Protein AF-A0A2H0XJD3-F1 (afdb_monomer)

Structure (mmCIF, N/CA/C/O backbone):
data_AF-A0A2H0XJD3-F1
#
_entry.id   AF-A0A2H0XJD3-F1
#
loop_
_atom_site.group_PDB
_atom_site.id
_atom_site.type_symbol
_atom_site.label_atom_id
_atom_site.label_alt_id
_atom_site.label_comp_id
_atom_site.label_asym_id
_atom_site.label_entity_id
_atom_site.label_seq_id
_atom_site.pdbx_PDB_ins_code
_atom_site.Cartn_x
_atom_site.Cartn_y
_atom_site.Cartn_z
_atom_site.occupancy
_atom_site.B_iso_or_equiv
_atom_site.auth_seq_id
_atom_site.auth_comp_id
_atom_site.auth_asym_id
_atom_site.auth_atom_id
_atom_site.pdbx_PDB_model_num
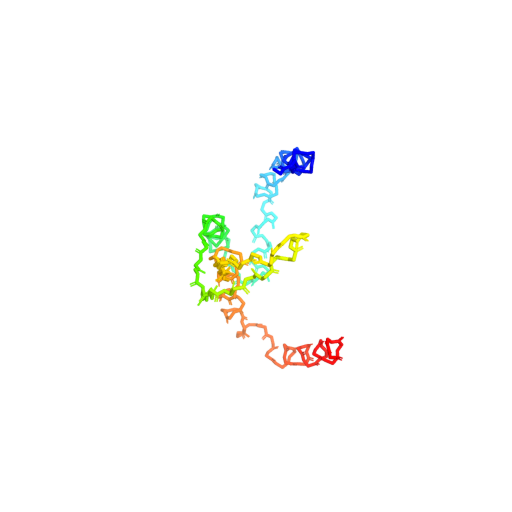ATOM 1 N N . MET A 1 1 ? -2.298 -6.281 -27.444 1.00 48.88 1 MET A N 1
ATOM 2 C CA . MET A 1 1 ? -2.489 -7.393 -26.485 1.00 48.88 1 MET A CA 1
ATOM 3 C C . MET A 1 1 ? -3.972 -7.468 -26.152 1.00 48.88 1 MET A C 1
ATOM 5 O O . MET A 1 1 ? -4.517 -6.493 -25.652 1.00 48.88 1 MET A O 1
ATOM 9 N N . PHE A 1 2 ? -4.646 -8.563 -26.505 1.00 52.31 2 PHE A N 1
ATOM 10 C CA . PHE A 1 2 ? -6.080 -8.765 -26.260 1.00 52.31 2 PHE A CA 1
ATOM 11 C C . PHE A 1 2 ? -6.304 -9.166 -24.784 1.00 52.31 2 PHE A C 1
ATOM 13 O O . PHE A 1 2 ? -6.521 -10.325 -24.464 1.00 52.31 2 PHE A O 1
ATOM 20 N N . PHE A 1 3 ? -6.202 -8.198 -23.866 1.00 58.09 3 PHE A N 1
ATOM 21 C CA . PHE A 1 3 ? -6.555 -8.345 -22.436 1.00 58.09 3 PHE A CA 1
ATOM 22 C C . PHE A 1 3 ? -8.061 -8.123 -22.163 1.00 58.09 3 PHE A C 1
ATOM 24 O O . PHE A 1 3 ? -8.524 -8.210 -21.029 1.00 58.09 3 PHE A O 1
ATOM 31 N N . PHE A 1 4 ? -8.833 -7.831 -23.214 1.00 64.50 4 PHE A N 1
ATOM 32 C CA . PHE A 1 4 ? -10.209 -7.336 -23.148 1.00 64.50 4 PHE A CA 1
ATOM 33 C C . PHE A 1 4 ? -11.205 -8.174 -22.319 1.00 64.50 4 PHE A C 1
ATOM 35 O O . PHE A 1 4 ? -11.923 -7.569 -21.523 1.00 64.50 4 PHE A O 1
ATOM 42 N N . PRO A 1 5 ? -11.287 -9.516 -22.436 1.00 76.75 5 PRO A N 1
ATOM 43 C CA . PRO A 1 5 ? -12.370 -10.252 -21.780 1.00 76.75 5 PRO A CA 1
ATOM 44 C C . PRO A 1 5 ? -12.235 -10.283 -20.250 1.00 76.75 5 PRO A C 1
ATOM 46 O O . PRO A 1 5 ? -13.225 -10.111 -19.543 1.00 76.75 5 PRO A O 1
ATOM 49 N N . ILE A 1 6 ? -11.013 -10.435 -19.728 1.00 86.50 6 ILE A N 1
ATOM 50 C CA . ILE A 1 6 ? -10.772 -10.497 -18.278 1.00 86.50 6 ILE A CA 1
ATOM 51 C C . ILE A 1 6 ? -10.924 -9.108 -17.653 1.00 86.50 6 ILE A C 1
ATOM 53 O O . ILE A 1 6 ? -11.565 -8.976 -16.614 1.00 86.50 6 ILE A O 1
ATOM 57 N N . SER A 1 7 ? -10.403 -8.061 -18.297 1.00 86.12 7 SER A N 1
ATOM 58 C CA . SER A 1 7 ? -10.523 -6.695 -17.779 1.00 86.12 7 SER A CA 1
ATOM 59 C C . SER A 1 7 ? -11.977 -6.220 -17.720 1.00 86.12 7 SER A C 1
ATOM 61 O O . SER A 1 7 ? -12.362 -5.587 -16.741 1.00 86.12 7 SER A O 1
ATOM 63 N N . ILE A 1 8 ? -12.802 -6.561 -18.721 1.00 89.12 8 ILE A N 1
ATOM 64 C CA . ILE A 1 8 ? -14.242 -6.259 -18.701 1.00 89.12 8 ILE A CA 1
ATOM 65 C C . ILE A 1 8 ? -14.932 -7.018 -17.568 1.00 89.12 8 ILE A C 1
ATOM 67 O O . ILE A 1 8 ? -15.703 -6.418 -16.824 1.00 89.12 8 ILE A O 1
ATOM 71 N N . LEU A 1 9 ? -14.644 -8.312 -17.405 1.00 90.31 9 LEU A N 1
ATOM 72 C CA . LEU A 1 9 ? -15.221 -9.111 -16.325 1.00 90.31 9 LEU A CA 1
ATOM 73 C C . LEU A 1 9 ? -14.878 -8.523 -14.949 1.00 90.31 9 LEU A C 1
ATOM 75 O O . LEU A 1 9 ? -15.771 -8.326 -14.128 1.00 90.31 9 LEU A O 1
ATOM 79 N N . ILE A 1 10 ? -13.605 -8.189 -14.716 1.00 90.12 10 ILE A N 1
ATOM 80 C CA . ILE A 1 10 ? -13.151 -7.559 -13.469 1.00 90.12 10 ILE A CA 1
ATOM 81 C C . ILE A 1 10 ? -13.834 -6.204 -13.270 1.00 90.12 10 ILE A C 1
ATOM 83 O O . ILE A 1 10 ? -14.278 -5.911 -12.164 1.00 90.12 10 ILE A O 1
ATOM 87 N N . PHE A 1 11 ? -13.966 -5.394 -14.323 1.00 90.19 11 PHE A N 1
ATOM 88 C CA . PHE A 1 11 ? -14.651 -4.106 -14.247 1.00 90.19 11 PHE A CA 1
ATOM 89 C C . PHE A 1 11 ? -16.130 -4.258 -13.870 1.00 90.19 11 PHE A C 1
ATOM 91 O O . PHE A 1 11 ? -16.607 -3.544 -12.992 1.00 90.19 11 PHE A O 1
ATOM 98 N N . VAL A 1 12 ? -16.845 -5.214 -14.471 1.00 93.81 12 VAL A N 1
ATOM 99 C CA . VAL A 1 12 ? -18.247 -5.512 -14.134 1.00 93.81 12 VAL A CA 1
ATOM 100 C C . VAL A 1 12 ? -18.370 -5.997 -12.690 1.00 93.81 12 VAL A C 1
ATOM 102 O O . VAL A 1 12 ? -19.235 -5.516 -11.962 1.00 93.81 12 VAL A O 1
ATOM 105 N N . ILE A 1 13 ? -17.487 -6.897 -12.246 1.00 94.25 13 ILE A N 1
ATOM 106 C CA . ILE A 1 13 ? -17.446 -7.359 -10.851 1.00 94.25 13 ILE A CA 1
ATOM 107 C C . ILE A 1 13 ? -17.222 -6.174 -9.906 1.00 94.25 13 ILE A C 1
ATOM 109 O O . ILE A 1 13 ? -17.971 -6.005 -8.949 1.00 94.25 13 ILE A O 1
ATOM 113 N N . LEU A 1 14 ? -16.237 -5.319 -10.191 1.00 90.25 14 LEU A N 1
ATOM 114 C CA . LEU A 1 14 ? -15.941 -4.140 -9.380 1.00 90.25 14 LEU A CA 1
ATOM 115 C C . LEU A 1 14 ? -17.138 -3.181 -9.326 1.00 90.25 14 LEU A C 1
ATOM 117 O O . LEU A 1 14 ? -17.480 -2.680 -8.258 1.00 90.25 14 LEU A O 1
ATOM 121 N N . PHE A 1 15 ? -17.801 -2.962 -10.463 1.00 93.69 15 PHE A N 1
ATOM 122 C CA . PHE A 1 15 ? -18.989 -2.120 -10.559 1.00 93.69 15 PHE A CA 1
ATOM 123 C C . PHE A 1 15 ? -20.151 -2.668 -9.719 1.00 93.69 15 PHE A C 1
ATOM 125 O O . PHE A 1 15 ? -20.814 -1.900 -9.029 1.00 93.69 15 PHE A O 1
ATOM 132 N N . LEU A 1 16 ? -20.362 -3.988 -9.709 1.00 95.00 16 LEU A N 1
ATOM 133 C CA . LEU A 1 16 ? -21.370 -4.641 -8.865 1.00 95.00 16 LEU A CA 1
ATOM 134 C C . LEU A 1 16 ? -21.000 -4.627 -7.373 1.00 95.00 16 LEU A C 1
ATOM 136 O O . LEU A 1 16 ? -21.889 -4.547 -6.526 1.00 95.00 16 LEU A O 1
ATOM 140 N N . LEU A 1 17 ? -19.706 -4.677 -7.036 1.00 93.38 17 LEU A N 1
ATOM 141 C CA . LEU A 1 17 ? -19.237 -4.559 -5.652 1.00 93.38 17 LEU A CA 1
ATOM 142 C C . LEU A 1 17 ? -19.259 -3.121 -5.126 1.00 93.38 17 LEU A C 1
ATOM 144 O O . LEU A 1 17 ? -19.360 -2.933 -3.915 1.00 93.38 17 LEU A O 1
ATOM 148 N N . ALA A 1 18 ? -19.165 -2.104 -5.984 1.00 90.00 18 ALA A N 1
ATOM 149 C CA . ALA A 1 18 ? -19.082 -0.715 -5.541 1.00 90.00 18 ALA A CA 1
ATOM 150 C C . ALA A 1 18 ? -20.271 -0.287 -4.646 1.00 90.00 18 ALA A C 1
ATOM 152 O O . ALA A 1 18 ? -20.012 0.246 -3.566 1.00 90.00 18 ALA A O 1
ATOM 153 N N . PRO A 1 19 ? -21.549 -0.571 -4.977 1.00 92.94 19 PRO A N 1
ATOM 154 C CA . PRO A 1 19 ? -22.678 -0.293 -4.084 1.00 92.94 19 PRO A CA 1
ATOM 155 C C . PRO A 1 19 ? -22.550 -0.976 -2.720 1.00 92.94 19 PRO A C 1
ATOM 157 O O . PRO A 1 19 ? -22.854 -0.370 -1.694 1.00 92.94 19 PRO A O 1
ATOM 160 N N . ILE A 1 20 ? -22.056 -2.218 -2.700 1.00 92.94 20 ILE A N 1
ATOM 161 C CA . ILE A 1 20 ? -21.819 -2.969 -1.463 1.00 92.94 20 ILE A CA 1
ATOM 162 C C . ILE A 1 20 ? -20.754 -2.252 -0.632 1.00 92.94 20 ILE A C 1
ATOM 164 O O . ILE A 1 20 ? -20.954 -2.039 0.558 1.00 92.94 20 ILE A O 1
ATOM 168 N N . LEU A 1 21 ? -19.658 -1.808 -1.250 1.00 86.00 21 LEU A N 1
ATOM 169 C CA . LEU A 1 21 ? -18.608 -1.054 -0.567 1.00 86.00 21 LEU A CA 1
ATOM 170 C C . LEU A 1 21 ? -19.149 0.237 0.071 1.00 86.00 21 LEU A C 1
ATOM 172 O O . LEU A 1 21 ? -18.859 0.506 1.237 1.00 86.00 21 LEU A O 1
ATOM 176 N N . PHE A 1 22 ? -19.967 1.007 -0.653 1.00 87.19 22 PHE A N 1
ATOM 177 C CA . PHE A 1 22 ? -20.594 2.218 -0.111 1.00 87.19 22 PHE A CA 1
ATOM 178 C C . PHE A 1 22 ? -21.563 1.913 1.036 1.00 87.19 22 PHE A C 1
ATOM 180 O O . PHE A 1 22 ? -21.557 2.620 2.044 1.00 87.19 22 PHE A O 1
ATOM 187 N N . PHE A 1 23 ? -22.331 0.826 0.937 1.00 93.06 23 PHE A N 1
ATOM 188 C CA . PHE A 1 23 ? -23.176 0.365 2.035 1.00 93.06 23 PHE A CA 1
ATOM 189 C 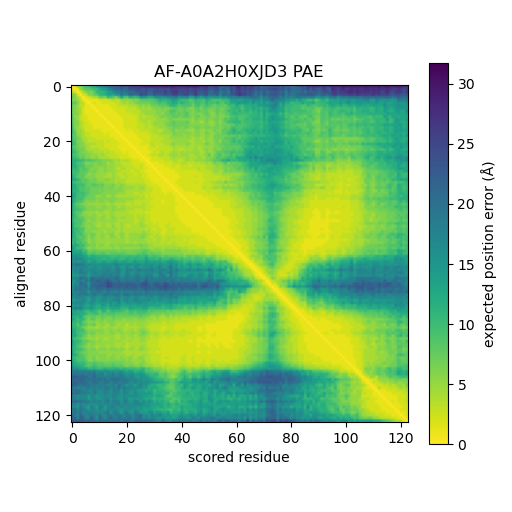C . PHE A 1 23 ? -22.351 -0.015 3.274 1.00 93.06 23 PHE A C 1
ATOM 191 O O . PHE A 1 23 ? -22.676 0.416 4.376 1.00 93.06 23 PHE A O 1
ATOM 198 N N . LEU A 1 24 ? -21.251 -0.760 3.113 1.00 88.56 24 LEU A N 1
ATOM 199 C CA . LEU A 1 24 ? -20.366 -1.151 4.220 1.00 88.56 24 LEU A CA 1
ATOM 200 C C . LEU A 1 24 ? -19.705 0.058 4.899 1.00 88.56 24 LEU A C 1
ATOM 202 O O . LEU A 1 24 ? -19.502 0.046 6.117 1.00 88.56 24 LEU A O 1
ATOM 206 N N . LEU A 1 25 ? -19.375 1.095 4.123 1.00 84.12 25 LEU A N 1
ATOM 207 C CA . LEU A 1 25 ? -18.885 2.370 4.645 1.00 84.12 25 LEU A CA 1
ATOM 208 C C . LEU A 1 25 ? -19.954 3.052 5.510 1.00 84.12 25 LEU A C 1
ATOM 210 O O . LEU A 1 25 ? -19.670 3.410 6.651 1.00 84.12 25 LEU A O 1
ATOM 214 N N . GLN A 1 26 ? -21.186 3.180 5.008 1.00 85.44 26 GLN A N 1
ATOM 215 C CA . GLN A 1 26 ? -22.277 3.850 5.724 1.00 85.44 26 GLN A CA 1
ATOM 216 C C . GLN A 1 26 ? -22.779 3.054 6.939 1.00 85.44 26 GLN A C 1
ATOM 218 O O . GLN A 1 26 ? -23.134 3.641 7.957 1.00 85.44 26 GLN A O 1
ATOM 223 N N . ALA A 1 27 ? -22.743 1.722 6.868 1.00 90.56 27 ALA A N 1
ATOM 224 C CA . ALA A 1 27 ? -23.044 0.828 7.983 1.00 90.56 27 ALA A CA 1
ATOM 225 C C . ALA A 1 27 ? -21.961 0.842 9.085 1.00 90.56 27 ALA A C 1
ATOM 227 O O . ALA A 1 27 ? -22.102 0.151 10.091 1.00 90.56 27 ALA A O 1
ATOM 228 N N . GLY A 1 28 ? -20.858 1.583 8.902 1.00 88.56 28 GLY A N 1
ATOM 229 C CA . GLY A 1 28 ? -19.770 1.700 9.878 1.00 88.56 28 GLY A CA 1
ATOM 230 C C . GLY A 1 28 ? -18.879 0.459 9.987 1.00 88.56 28 GLY A C 1
ATOM 231 O O . GLY A 1 28 ? -17.963 0.431 10.809 1.00 88.56 28 GLY A O 1
ATOM 232 N N . ILE A 1 29 ? -19.089 -0.558 9.144 1.00 91.25 29 ILE A N 1
ATOM 233 C CA . ILE A 1 29 ? -18.326 -1.815 9.169 1.00 91.25 29 ILE A CA 1
ATOM 234 C C . ILE A 1 29 ? -16.846 -1.543 8.882 1.00 91.25 29 ILE A C 1
ATOM 236 O O . ILE A 1 29 ? -15.963 -2.068 9.561 1.00 91.25 29 ILE A O 1
ATOM 240 N N . VAL A 1 30 ? -16.570 -0.657 7.924 1.00 87.50 30 VAL A N 1
ATOM 241 C CA . VAL A 1 30 ? -15.204 -0.230 7.593 1.00 87.50 30 VAL A CA 1
ATOM 242 C C . VAL A 1 30 ? -14.551 0.514 8.767 1.00 87.50 30 VAL A C 1
ATOM 244 O O . VAL A 1 30 ? -13.386 0.277 9.081 1.00 87.50 30 VAL A O 1
ATOM 247 N N . SER A 1 31 ? -15.302 1.359 9.478 1.00 90.38 31 SER A N 1
ATOM 248 C CA . SER A 1 31 ? -14.810 2.066 10.669 1.00 90.38 31 SER A CA 1
ATOM 249 C C . SER A 1 31 ? -14.441 1.102 11.800 1.00 90.38 31 SER A C 1
ATOM 251 O O . SER A 1 31 ? -13.407 1.279 12.450 1.00 90.38 31 SER A O 1
ATOM 253 N N . VAL A 1 32 ? -15.247 0.053 12.003 1.00 92.94 32 VAL A N 1
ATOM 254 C CA . VAL A 1 32 ? -14.946 -1.029 12.954 1.00 92.94 32 VAL A CA 1
ATOM 255 C C . VAL A 1 32 ? -13.672 -1.768 12.550 1.00 92.94 32 VAL A C 1
ATOM 257 O O . VAL A 1 32 ? -12.829 -2.022 13.408 1.00 92.94 32 VAL A O 1
ATOM 260 N N . ALA A 1 33 ? -13.496 -2.081 11.263 1.00 91.06 33 ALA A N 1
ATOM 261 C CA . ALA A 1 33 ? -12.289 -2.742 10.770 1.00 91.06 33 ALA A CA 1
ATOM 262 C C . ALA A 1 33 ? -11.027 -1.903 11.028 1.00 91.06 33 ALA A C 1
ATOM 264 O O . ALA A 1 33 ? -10.052 -2.428 11.560 1.00 91.06 33 ALA A O 1
ATOM 265 N N . PHE A 1 34 ? -11.061 -0.596 10.745 1.00 91.81 34 PHE A N 1
ATOM 266 C CA . PHE A 1 34 ? -9.934 0.297 11.037 1.00 91.81 34 PHE A CA 1
ATOM 267 C C . PHE A 1 34 ? -9.632 0.391 12.530 1.00 91.81 34 PHE A C 1
ATOM 269 O O . PHE A 1 34 ? -8.471 0.300 12.918 1.00 91.81 34 PHE A O 1
ATOM 276 N N . THR A 1 35 ? -10.665 0.473 13.370 1.00 92.31 35 THR A N 1
ATOM 277 C CA . THR A 1 35 ? -10.482 0.532 14.827 1.00 92.31 35 THR A CA 1
ATOM 278 C C . THR A 1 35 ? -9.869 -0.761 15.362 1.00 92.31 35 THR A C 1
ATOM 280 O O . THR A 1 35 ? -8.958 -0.714 16.183 1.00 92.31 35 THR A O 1
ATOM 283 N N . LYS A 1 36 ? -10.290 -1.922 14.840 1.00 90.38 36 LYS A N 1
ATOM 284 C CA . LYS A 1 36 ? -9.668 -3.220 15.152 1.00 90.38 36 LYS A CA 1
ATOM 285 C C . LYS A 1 36 ? -8.229 -3.336 14.651 1.00 90.38 36 LYS A C 1
ATOM 287 O O . LYS A 1 36 ? -7.444 -4.046 15.265 1.00 90.38 36 LYS A O 1
ATOM 292 N N . LEU A 1 37 ? -7.884 -2.643 13.567 1.00 88.81 37 LEU A N 1
ATOM 293 C CA . LEU A 1 37 ? -6.513 -2.552 13.065 1.00 88.81 37 LEU A CA 1
ATOM 294 C C . LEU A 1 37 ? -5.629 -1.633 13.929 1.00 88.81 37 LEU A C 1
ATOM 296 O O . LEU A 1 37 ? -4.428 -1.578 13.709 1.00 88.81 37 LEU A O 1
ATOM 300 N N . GLY A 1 38 ? -6.195 -0.895 14.890 1.00 89.50 38 GLY A N 1
ATOM 301 C CA . GLY A 1 38 ? -5.473 0.099 15.689 1.00 89.50 38 GLY A CA 1
ATOM 302 C C . GLY A 1 38 ? -5.457 1.503 15.077 1.00 89.50 38 GLY A C 1
ATOM 303 O O . GLY A 1 38 ? -4.760 2.380 15.577 1.00 89.50 38 GLY A O 1
ATOM 304 N N . LEU A 1 39 ? -6.230 1.749 14.015 1.00 92.12 39 LEU A N 1
ATOM 305 C CA . LEU A 1 39 ? -6.387 3.062 13.388 1.00 92.12 39 LEU A CA 1
ATOM 306 C C . LEU A 1 39 ? -7.669 3.746 13.863 1.00 92.12 39 LEU A C 1
ATOM 308 O O . LEU A 1 39 ? -8.717 3.121 14.002 1.00 92.12 39 LEU A O 1
ATOM 312 N N . THR A 1 40 ? -7.638 5.070 14.011 1.00 93.75 40 THR A N 1
ATOM 313 C CA . THR A 1 40 ? -8.895 5.828 14.079 1.00 93.75 40 THR A CA 1
ATOM 314 C C . THR A 1 40 ? -9.635 5.709 12.736 1.00 93.75 40 THR A C 1
ATOM 316 O O . THR A 1 40 ? -8.985 5.594 11.692 1.00 93.75 40 THR A O 1
ATOM 319 N N . PRO A 1 41 ? -10.977 5.796 12.698 1.00 91.19 41 PRO A N 1
ATOM 320 C CA . PRO A 1 41 ? -11.711 5.782 11.432 1.00 91.19 41 PRO A CA 1
ATOM 321 C C . PRO A 1 41 ? -11.233 6.852 10.438 1.00 91.19 41 PRO A C 1
ATOM 323 O O . PRO A 1 41 ? -11.149 6.583 9.242 1.00 91.19 41 PRO A O 1
ATOM 326 N N . TYR A 1 42 ? -10.854 8.038 10.932 1.00 92.75 42 TYR A N 1
ATOM 327 C CA . TYR A 1 42 ? -10.338 9.132 10.107 1.00 92.75 42 TYR A CA 1
ATOM 328 C C . TYR A 1 42 ? -8.985 8.795 9.475 1.00 92.75 42 TYR A C 1
ATOM 330 O O . TYR A 1 42 ? -8.803 8.987 8.274 1.00 92.75 42 TYR A O 1
ATOM 338 N N . THR A 1 43 ? -8.044 8.255 10.257 1.00 93.62 43 THR A N 1
ATOM 339 C CA . THR A 1 43 ? -6.718 7.874 9.746 1.00 93.62 43 THR A CA 1
ATOM 340 C C . THR A 1 43 ? -6.793 6.664 8.819 1.00 93.62 43 THR A C 1
ATOM 342 O O . THR A 1 43 ? -6.089 6.636 7.815 1.00 93.62 43 THR A O 1
ATOM 345 N N . GLY A 1 44 ? -7.681 5.703 9.093 1.00 92.88 44 GLY A N 1
ATOM 346 C CA . GLY A 1 44 ? -7.949 4.578 8.195 1.00 92.88 44 GLY A CA 1
ATOM 347 C C . GLY A 1 44 ? -8.539 5.015 6.855 1.00 92.88 44 GLY A C 1
ATOM 348 O O . GLY A 1 44 ? -8.070 4.589 5.800 1.00 92.88 44 GLY A O 1
ATOM 349 N N . PHE A 1 45 ? -9.506 5.936 6.872 1.00 90.75 45 PHE A N 1
ATOM 350 C CA . PHE A 1 45 ? -10.069 6.486 5.640 1.00 90.75 45 PHE A CA 1
ATOM 351 C C . PHE A 1 45 ? -9.040 7.313 4.855 1.00 90.75 45 PHE A C 1
ATOM 353 O O . PHE A 1 45 ? -8.915 7.150 3.642 1.00 90.75 45 PHE A O 1
ATOM 360 N N . ALA A 1 46 ? -8.242 8.143 5.536 1.00 93.81 46 ALA A N 1
ATOM 361 C CA . ALA A 1 46 ? -7.142 8.871 4.906 1.00 93.81 46 ALA A CA 1
ATOM 362 C C . ALA A 1 46 ? -6.128 7.911 4.261 1.00 93.81 46 ALA A C 1
ATOM 364 O O . ALA A 1 46 ? -5.739 8.110 3.112 1.00 93.81 46 ALA A O 1
ATOM 365 N N . PHE A 1 47 ? -5.758 6.833 4.959 1.00 95.00 47 PHE A N 1
ATOM 366 C CA . PHE A 1 47 ? -4.874 5.798 4.429 1.00 95.00 47 PHE A CA 1
ATOM 367 C C . PHE A 1 47 ? -5.454 5.123 3.179 1.00 95.00 47 PHE A C 1
ATOM 369 O O . PHE A 1 47 ? -4.731 4.927 2.203 1.00 95.00 47 PHE A O 1
ATOM 376 N N . PHE A 1 48 ? -6.755 4.812 3.169 1.00 91.88 48 PHE A N 1
ATOM 377 C CA . PHE A 1 48 ? -7.439 4.253 2.000 1.00 91.88 48 PHE A CA 1
ATOM 378 C C . PHE A 1 48 ? -7.369 5.191 0.786 1.00 91.88 48 PHE A C 1
ATOM 380 O O . PHE A 1 48 ? -6.961 4.763 -0.293 1.00 91.88 48 PHE A O 1
ATOM 387 N N . ILE A 1 49 ? -7.694 6.476 0.961 1.00 94.31 49 ILE A N 1
ATOM 388 C CA . ILE A 1 49 ? -7.639 7.470 -0.123 1.00 94.31 49 ILE A CA 1
ATOM 389 C C . ILE A 1 49 ? -6.205 7.657 -0.633 1.00 94.31 49 ILE A C 1
ATOM 391 O O . ILE A 1 49 ? -5.975 7.657 -1.843 1.00 94.31 49 ILE A O 1
ATOM 395 N N . LEU A 1 50 ? -5.228 7.759 0.272 1.00 97.06 50 LEU A N 1
ATOM 396 C CA . LEU A 1 50 ? -3.813 7.871 -0.088 1.00 97.06 50 LEU A CA 1
ATOM 397 C C . LEU A 1 50 ? -3.307 6.625 -0.820 1.00 97.06 50 LEU A C 1
ATOM 399 O O . LEU A 1 50 ? -2.537 6.753 -1.768 1.00 97.06 50 LEU A O 1
ATOM 403 N N . SER A 1 51 ? -3.770 5.435 -0.435 1.00 96.56 51 SER A N 1
ATOM 404 C CA . SER A 1 51 ? -3.438 4.182 -1.121 1.00 96.56 51 SER A CA 1
ATOM 405 C C . SER A 1 51 ? -4.049 4.126 -2.519 1.00 96.56 51 SER A C 1
ATOM 407 O O . SER A 1 51 ? -3.371 3.721 -3.459 1.00 96.56 51 SER A O 1
ATOM 409 N N . LEU A 1 52 ? -5.291 4.592 -2.692 1.00 94.00 52 LEU A N 1
ATOM 410 C CA . LEU A 1 52 ? -5.948 4.642 -3.998 1.00 94.00 52 LEU A CA 1
ATOM 411 C C . LEU A 1 52 ? -5.233 5.610 -4.954 1.00 94.00 52 LEU A C 1
ATOM 413 O O . LEU A 1 52 ? -4.902 5.231 -6.074 1.00 94.00 52 LEU A O 1
ATOM 417 N N . ILE A 1 53 ? -4.935 6.831 -4.497 1.00 97.69 53 ILE A N 1
ATOM 418 C CA . ILE A 1 53 ? -4.197 7.830 -5.287 1.00 97.69 53 ILE A CA 1
ATOM 419 C C . ILE A 1 53 ? -2.767 7.344 -5.559 1.00 97.69 53 ILE A C 1
ATOM 421 O O . ILE A 1 53 ? -2.298 7.354 -6.697 1.00 97.69 53 ILE A O 1
ATOM 425 N N . GLY A 1 54 ? -2.079 6.867 -4.520 1.00 97.62 54 GLY A N 1
ATOM 426 C CA . GLY A 1 54 ? -0.713 6.361 -4.603 1.00 97.62 54 GLY A CA 1
ATOM 427 C C . GLY A 1 54 ? -0.579 5.103 -5.460 1.00 97.62 54 GLY A C 1
ATOM 428 O O . GLY A 1 54 ? 0.509 4.829 -5.959 1.00 97.62 54 GLY A O 1
ATOM 429 N N . SER A 1 55 ? -1.654 4.340 -5.679 1.00 96.69 55 SER A N 1
ATOM 430 C CA . SER A 1 55 ? -1.622 3.148 -6.534 1.00 96.69 55 SER A CA 1
ATOM 431 C C . SER A 1 55 ? -1.314 3.492 -7.995 1.00 96.69 55 SER A C 1
ATOM 433 O O . SER A 1 55 ? -0.680 2.703 -8.695 1.00 96.69 55 SER A O 1
ATOM 435 N N . GLY A 1 56 ? -1.660 4.704 -8.441 1.00 96.31 56 GLY A N 1
ATOM 436 C CA . GLY A 1 56 ? -1.276 5.208 -9.761 1.00 96.31 56 GLY A CA 1
ATOM 437 C C . GLY A 1 56 ? 0.210 5.567 -9.894 1.00 96.31 56 GLY A C 1
ATOM 438 O O . GLY A 1 56 ? 0.681 5.800 -11.006 1.00 96.31 56 GLY A O 1
ATOM 439 N N . ILE A 1 57 ? 0.962 5.611 -8.789 1.00 97.81 57 ILE A N 1
ATOM 440 C CA . ILE A 1 57 ? 2.350 6.081 -8.756 1.00 97.81 57 ILE A CA 1
ATOM 441 C C . ILE A 1 57 ? 3.301 4.885 -8.630 1.00 97.81 57 ILE A C 1
ATOM 443 O O . ILE A 1 57 ? 3.278 4.146 -7.644 1.00 97.81 57 ILE A O 1
ATOM 447 N N . ASN A 1 58 ? 4.178 4.719 -9.622 1.00 97.81 58 ASN A N 1
ATOM 448 C CA . ASN A 1 58 ? 5.200 3.672 -9.664 1.00 97.81 58 ASN A CA 1
ATOM 449 C C . ASN A 1 58 ? 6.596 4.307 -9.702 1.00 97.81 58 ASN A C 1
ATOM 451 O O . ASN A 1 58 ? 6.913 5.053 -10.628 1.00 97.81 58 ASN A O 1
ATOM 455 N N . ILE A 1 59 ? 7.431 4.009 -8.705 1.00 97.19 59 ILE A N 1
ATOM 456 C CA . ILE A 1 59 ? 8.789 4.549 -8.570 1.00 97.19 59 ILE A CA 1
ATOM 457 C C . ILE A 1 59 ? 9.790 3.525 -9.125 1.00 97.19 59 ILE A C 1
ATOM 459 O O . ILE A 1 59 ? 9.799 2.390 -8.646 1.00 97.19 59 ILE A O 1
ATOM 463 N N . PRO A 1 60 ? 10.635 3.873 -10.113 1.00 95.56 60 PRO A N 1
ATOM 464 C CA . PRO A 1 60 ? 11.658 2.965 -10.623 1.00 95.56 60 PRO A CA 1
ATOM 465 C C . PRO A 1 60 ? 12.768 2.770 -9.581 1.00 95.56 60 PRO A C 1
ATOM 467 O O . PRO A 1 60 ? 13.357 3.736 -9.107 1.00 95.56 60 PRO A O 1
ATOM 470 N 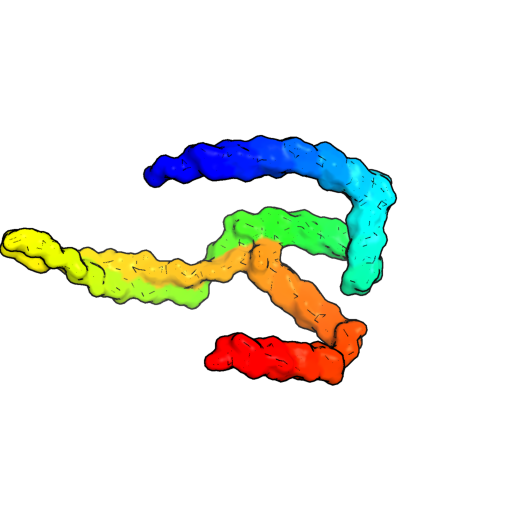N . ILE A 1 61 ? 13.076 1.518 -9.248 1.00 97.06 61 ILE A N 1
ATOM 471 C CA . ILE A 1 61 ? 14.134 1.142 -8.296 1.00 97.06 61 ILE A CA 1
ATOM 472 C C . ILE A 1 61 ? 15.422 0.770 -9.022 1.00 97.06 61 ILE A C 1
ATOM 474 O O . ILE A 1 61 ? 16.516 1.136 -8.600 1.00 97.06 61 ILE A O 1
ATOM 478 N N . LYS A 1 62 ? 15.300 0.033 -10.1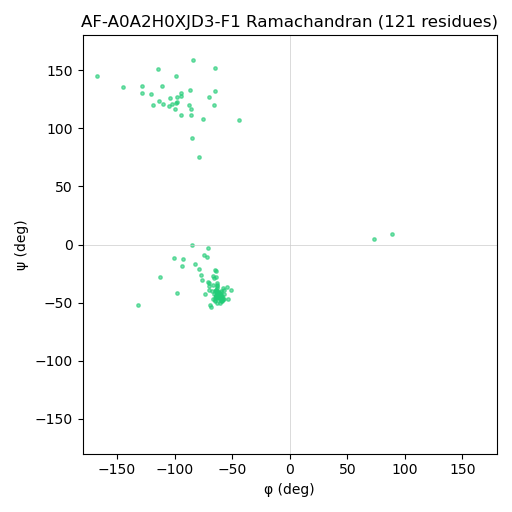27 1.00 96.00 62 LYS A N 1
ATOM 479 C CA . LYS A 1 62 ? 16.447 -0.440 -10.900 1.00 96.00 62 LYS A CA 1
ATOM 480 C C . LYS A 1 62 ? 16.105 -0.441 -12.375 1.00 96.00 62 LYS A C 1
ATOM 482 O O . LYS A 1 62 ? 15.030 -0.892 -12.758 1.00 96.00 62 LYS A O 1
ATOM 487 N N . SER A 1 63 ? 17.023 0.055 -13.194 1.00 93.38 63 SER A N 1
ATOM 488 C CA . SER A 1 63 ? 16.970 -0.095 -14.646 1.00 93.38 63 SER A CA 1
ATOM 489 C C . SER A 1 63 ? 18.224 -0.821 -15.096 1.00 93.38 63 SER A C 1
ATOM 491 O O . SER A 1 63 ? 19.320 -0.414 -14.725 1.00 93.38 63 SER A O 1
ATOM 493 N N . GLU A 1 64 ? 18.062 -1.868 -15.890 1.00 92.25 64 GLU A N 1
ATOM 494 C CA . GLU A 1 64 ? 19.168 -2.577 -16.522 1.00 92.25 64 GLU A CA 1
ATOM 495 C C . GLU A 1 64 ? 18.907 -2.692 -18.016 1.00 92.25 64 GLU A C 1
ATOM 497 O O . GLU A 1 64 ? 17.793 -2.990 -18.456 1.00 92.25 64 GLU A O 1
ATOM 502 N N . GLU A 1 65 ? 19.949 -2.449 -18.797 1.00 90.06 65 GLU A N 1
ATOM 503 C CA . GLU A 1 65 ? 19.952 -2.712 -20.226 1.00 90.06 65 GLU A CA 1
ATOM 504 C C . GLU A 1 65 ? 20.557 -4.092 -20.440 1.00 90.06 65 GLU A C 1
ATOM 506 O O . GLU A 1 65 ? 21.740 -4.315 -20.186 1.00 90.06 65 GLU A O 1
ATOM 511 N N . THR A 1 66 ? 19.729 -5.042 -20.866 1.00 85.00 66 THR A N 1
ATOM 512 C CA . THR A 1 66 ? 20.186 -6.403 -21.146 1.00 85.00 66 THR A CA 1
ATOM 513 C C . THR A 1 66 ? 20.127 -6.641 -22.648 1.00 85.00 66 THR A C 1
ATOM 515 O O . THR A 1 66 ? 19.033 -6.540 -23.218 1.00 85.00 66 THR A O 1
ATOM 518 N N . PRO A 1 67 ? 21.254 -6.962 -23.311 1.00 83.62 67 PRO A N 1
ATOM 519 C CA . PRO A 1 67 ? 21.218 -7.362 -24.705 1.00 83.62 67 PRO A CA 1
ATOM 520 C C . PRO A 1 67 ? 20.480 -8.695 -24.798 1.00 83.62 67 PRO A C 1
ATOM 522 O O . PRO A 1 67 ? 20.882 -9.690 -24.193 1.00 83.62 67 PRO A O 1
ATOM 525 N N . ARG A 1 68 ? 19.377 -8.716 -25.542 1.00 83.38 68 ARG A N 1
ATOM 526 C CA . ARG A 1 68 ? 18.650 -9.942 -25.840 1.00 83.38 68 ARG A CA 1
ATOM 527 C C . ARG A 1 68 ? 18.989 -10.378 -27.253 1.00 83.38 68 ARG A C 1
ATOM 529 O O . ARG A 1 68 ? 18.799 -9.632 -28.214 1.00 83.38 68 ARG A O 1
ATOM 536 N N . ILE A 1 69 ? 19.530 -11.586 -27.351 1.00 83.19 69 ILE A N 1
ATOM 537 C CA . ILE A 1 69 ? 19.869 -12.209 -28.624 1.00 83.19 69 ILE A CA 1
ATOM 538 C C . ILE A 1 69 ? 18.629 -12.944 -29.115 1.00 83.19 69 ILE A C 1
ATOM 540 O O . ILE A 1 69 ? 18.113 -13.837 -28.443 1.00 83.19 69 ILE A O 1
ATOM 544 N N . TYR A 1 70 ? 18.157 -12.549 -30.287 1.00 83.38 70 TYR A N 1
ATOM 545 C CA . TYR A 1 70 ? 17.122 -13.242 -31.028 1.00 83.38 70 TYR A CA 1
ATOM 546 C C . TYR A 1 70 ? 17.803 -14.095 -32.097 1.00 83.38 70 TYR A C 1
ATOM 548 O O . TYR A 1 70 ? 18.570 -13.589 -32.922 1.00 83.38 70 TYR A O 1
ATOM 556 N N . HIS A 1 71 ? 17.566 -15.404 -32.052 1.00 80.75 71 HIS A N 1
ATOM 557 C CA . HIS A 1 71 ? 18.076 -16.335 -33.050 1.00 80.75 71 HIS A CA 1
ATOM 558 C C . HIS A 1 71 ? 17.120 -16.366 -34.245 1.00 80.75 71 HIS A C 1
ATOM 560 O O . HIS A 1 71 ? 16.162 -17.136 -34.255 1.00 80.75 71 HIS A O 1
ATOM 566 N N . ASP A 1 72 ? 17.375 -15.510 -35.237 1.00 81.38 72 ASP A N 1
ATOM 567 C CA . ASP A 1 72 ? 16.701 -15.578 -36.536 1.00 81.38 72 ASP A CA 1
ATOM 568 C C . ASP A 1 72 ? 17.408 -16.591 -37.455 1.00 81.38 72 ASP A C 1
ATOM 570 O O . ASP A 1 72 ? 18.588 -16.903 -37.289 1.00 81.38 72 ASP A O 1
ATOM 574 N N . PHE A 1 73 ? 16.689 -17.076 -38.472 1.00 77.94 73 PHE A N 1
ATOM 575 C CA . PHE A 1 73 ? 17.150 -18.133 -39.385 1.00 77.94 73 PHE A CA 1
ATOM 576 C C . PHE A 1 73 ? 18.380 -17.745 -40.236 1.00 77.94 73 PHE A C 1
ATOM 578 O O . PHE A 1 73 ? 19.097 -18.622 -40.706 1.00 77.94 73 PHE A O 1
ATOM 585 N N . PHE A 1 74 ? 18.626 -16.443 -40.443 1.00 77.19 74 PHE A N 1
ATOM 586 C CA . PHE A 1 74 ? 19.677 -15.932 -41.339 1.00 77.19 74 PHE A CA 1
ATOM 587 C C . PHE A 1 74 ? 20.833 -15.213 -40.625 1.00 77.19 74 PHE A C 1
ATOM 589 O O . PHE A 1 74 ? 21.945 -15.213 -41.145 1.00 77.19 74 PHE A O 1
ATOM 596 N N . ALA A 1 75 ? 20.604 -14.609 -39.455 1.00 81.19 75 ALA A N 1
ATOM 597 C CA . ALA A 1 75 ? 21.647 -14.007 -38.620 1.00 81.19 75 ALA A CA 1
ATOM 598 C C . ALA A 1 75 ? 21.096 -13.684 -37.218 1.00 81.19 75 ALA A C 1
ATOM 600 O O . ALA A 1 75 ? 19.945 -13.264 -37.112 1.00 81.19 75 ALA A O 1
ATOM 601 N N . PRO A 1 76 ? 21.889 -13.810 -36.139 1.00 80.12 76 PRO A N 1
ATOM 602 C CA . PRO A 1 76 ? 21.459 -13.387 -34.811 1.00 80.12 76 PRO A CA 1
ATOM 603 C C . PRO A 1 76 ? 21.254 -11.867 -34.758 1.00 80.12 76 PRO A C 1
ATOM 605 O O . PRO A 1 76 ? 22.122 -11.095 -35.169 1.00 80.12 76 PRO A O 1
ATOM 608 N N . ARG A 1 77 ? 20.117 -11.432 -34.209 1.00 84.31 77 ARG A N 1
ATOM 609 C CA . ARG A 1 77 ? 19.806 -10.017 -33.974 1.00 84.31 77 ARG A CA 1
ATOM 610 C C . ARG A 1 77 ? 19.961 -9.704 -32.488 1.00 84.31 77 ARG A C 1
ATOM 612 O O . ARG A 1 77 ? 19.343 -10.359 -31.653 1.00 84.31 77 ARG A O 1
ATOM 619 N N . VAL A 1 78 ? 20.764 -8.696 -32.149 1.00 83.69 78 VAL A N 1
ATOM 620 C CA . VAL A 1 78 ? 20.929 -8.223 -30.763 1.00 83.69 78 VAL A CA 1
ATOM 621 C C . VAL A 1 78 ? 20.067 -6.982 -30.566 1.00 83.69 78 VAL A C 1
ATOM 623 O O . VAL A 1 78 ? 20.287 -5.969 -31.226 1.00 83.69 78 VAL A O 1
ATOM 626 N N . ILE A 1 79 ? 19.074 -7.062 -29.678 1.00 85.69 79 ILE A N 1
ATOM 627 C CA . ILE A 1 79 ? 18.235 -5.922 -29.292 1.00 85.69 79 ILE A CA 1
ATOM 628 C C . ILE A 1 79 ? 18.518 -5.608 -27.828 1.00 85.69 79 ILE A C 1
ATOM 630 O O . ILE A 1 79 ? 18.373 -6.470 -26.961 1.00 85.69 79 ILE A O 1
ATOM 634 N N . THR A 1 80 ? 18.920 -4.372 -27.543 1.00 85.62 80 THR A N 1
ATOM 635 C CA . THR A 1 80 ? 19.070 -3.898 -26.165 1.00 85.62 80 THR A CA 1
ATOM 636 C C . THR A 1 80 ? 17.687 -3.640 -25.582 1.00 85.62 80 THR A C 1
ATOM 638 O O . THR A 1 80 ? 17.007 -2.689 -25.964 1.00 85.62 80 THR A O 1
ATOM 641 N N . GLU A 1 81 ? 17.250 -4.504 -24.667 1.00 88.31 81 GLU A N 1
ATOM 642 C CA . GLU A 1 81 ? 15.995 -4.323 -23.941 1.00 88.31 81 GLU A CA 1
ATOM 643 C C . GLU A 1 81 ? 16.272 -3.622 -22.612 1.00 88.31 81 GLU A C 1
ATOM 645 O O . GLU A 1 81 ? 17.097 -4.076 -21.814 1.00 88.31 81 GLU A O 1
ATOM 650 N N . ARG A 1 82 ? 15.547 -2.531 -22.350 1.00 86.56 82 ARG A N 1
ATOM 651 C CA . ARG A 1 82 ? 15.562 -1.867 -21.048 1.00 86.56 82 ARG A CA 1
ATOM 652 C C . ARG A 1 82 ? 14.554 -2.545 -20.130 1.00 86.56 82 ARG A C 1
ATOM 654 O O . ARG A 1 82 ? 13.346 -2.417 -20.320 1.00 86.56 82 ARG A O 1
ATOM 661 N N . LYS A 1 83 ? 15.047 -3.238 -19.111 1.00 90.94 83 LYS A N 1
ATOM 662 C CA . LYS A 1 83 ? 14.230 -3.786 -18.028 1.00 90.94 83 LYS A CA 1
ATOM 663 C C . LYS A 1 83 ? 14.226 -2.801 -16.873 1.00 90.94 83 LYS A C 1
ATOM 665 O O . LYS A 1 83 ? 15.281 -2.328 -16.457 1.00 90.94 83 LYS A O 1
ATOM 670 N N . CYS A 1 84 ? 13.045 -2.484 -16.354 1.00 92.44 84 CYS A N 1
ATOM 671 C CA . CYS A 1 84 ? 12.900 -1.599 -15.208 1.00 92.44 84 CYS A CA 1
ATOM 672 C C . CYS A 1 84 ? 12.034 -2.265 -14.137 1.00 92.44 84 CYS A C 1
ATOM 674 O O . CYS A 1 84 ? 10.964 -2.794 -14.436 1.00 92.44 84 CYS A O 1
ATOM 676 N N . ILE A 1 85 ? 12.525 -2.258 -12.901 1.00 95.81 85 ILE A N 1
ATOM 677 C CA . ILE A 1 85 ? 11.809 -2.730 -11.717 1.00 95.81 85 ILE A CA 1
ATOM 678 C C . ILE A 1 85 ? 11.220 -1.505 -11.029 1.00 95.81 85 ILE A C 1
ATOM 680 O O . ILE A 1 85 ? 11.955 -0.567 -10.717 1.00 95.81 85 ILE A O 1
ATOM 684 N N . TYR A 1 86 ? 9.916 -1.537 -10.765 1.00 96.62 86 TYR A N 1
ATOM 685 C CA . TYR A 1 86 ? 9.194 -0.469 -10.081 1.00 96.62 86 TYR A CA 1
ATOM 686 C C . TYR A 1 86 ? 8.664 -0.944 -8.731 1.00 96.62 86 TYR A C 1
ATOM 688 O O . TYR A 1 86 ? 8.314 -2.113 -8.573 1.00 96.62 86 TYR A O 1
ATOM 696 N N . ILE A 1 87 ? 8.544 -0.016 -7.785 1.00 97.94 87 ILE A N 1
ATOM 697 C CA . ILE A 1 87 ? 7.768 -0.191 -6.560 1.00 97.94 87 ILE A CA 1
ATOM 698 C C . ILE A 1 87 ? 6.535 0.715 -6.604 1.00 97.94 87 ILE A C 1
ATOM 700 O O . ILE A 1 87 ? 6.613 1.878 -7.007 1.00 97.94 87 ILE A O 1
ATOM 704 N N . ASN A 1 88 ? 5.384 0.185 -6.201 1.00 98.19 88 ASN A N 1
ATOM 705 C CA . ASN A 1 88 ? 4.132 0.931 -6.191 1.00 98.19 88 ASN A CA 1
ATOM 706 C C . ASN A 1 88 ? 3.964 1.708 -4.876 1.00 98.19 88 ASN A C 1
ATOM 708 O O . ASN A 1 88 ? 4.138 1.143 -3.794 1.00 98.19 88 ASN A O 1
ATOM 712 N N . VAL A 1 89 ? 3.600 2.989 -4.941 1.00 98.44 89 VAL A N 1
ATOM 713 C CA . VAL A 1 89 ? 3.477 3.812 -3.727 1.00 98.44 89 VAL A CA 1
ATOM 714 C C . VAL A 1 89 ? 2.286 3.365 -2.880 1.00 98.44 89 VAL A C 1
ATOM 716 O O . VAL A 1 89 ? 2.444 3.083 -1.694 1.00 98.44 89 VAL A O 1
ATOM 719 N N . GLY A 1 90 ? 1.102 3.255 -3.483 1.00 97.69 90 GLY A N 1
ATOM 720 C CA . GLY A 1 90 ? -0.127 2.905 -2.764 1.00 97.69 90 GLY A CA 1
ATOM 721 C C . GLY A 1 90 ? -0.251 1.429 -2.394 1.00 97.69 90 GLY A C 1
ATOM 722 O O . GLY A 1 90 ? -0.848 1.095 -1.379 1.00 97.69 90 GLY A O 1
ATOM 723 N N . GLY A 1 91 ? 0.326 0.548 -3.206 1.00 96.19 91 GLY A N 1
ATOM 724 C CA . GLY A 1 91 ? 0.212 -0.904 -3.087 1.00 96.19 91 GLY A CA 1
ATOM 725 C C . GLY A 1 91 ? 1.405 -1.592 -2.428 1.00 96.19 91 GLY A C 1
ATOM 726 O O . GLY A 1 91 ? 1.294 -2.767 -2.098 1.00 96.19 91 GLY A O 1
ATOM 727 N N . ALA A 1 92 ? 2.531 -0.901 -2.222 1.00 97.44 92 ALA A N 1
ATOM 728 C CA . ALA A 1 92 ? 3.695 -1.475 -1.540 1.00 97.44 92 ALA A CA 1
ATOM 729 C C . ALA A 1 92 ? 4.262 -0.555 -0.452 1.00 97.44 92 ALA A C 1
ATOM 731 O O . ALA A 1 92 ? 4.398 -0.987 0.691 1.00 97.44 92 ALA A O 1
ATOM 732 N N . ILE A 1 93 ? 4.544 0.716 -0.765 1.00 98.06 93 ILE A N 1
ATOM 733 C CA . ILE A 1 93 ? 5.186 1.629 0.199 1.00 98.06 93 ILE A CA 1
ATOM 734 C C . ILE A 1 93 ? 4.253 1.963 1.367 1.00 98.06 93 ILE A C 1
ATOM 736 O O . ILE A 1 93 ? 4.631 1.767 2.519 1.00 98.06 93 ILE A O 1
ATOM 740 N N . LEU A 1 94 ? 3.033 2.438 1.095 1.00 97.62 94 LEU A N 1
ATOM 741 C CA . LEU A 1 94 ? 2.071 2.769 2.152 1.00 97.62 94 LEU A CA 1
ATOM 742 C C . LEU A 1 94 ? 1.719 1.552 3.033 1.00 97.62 94 LEU A C 1
ATOM 744 O O . LEU A 1 94 ? 1.777 1.691 4.256 1.00 97.62 94 LEU A O 1
ATOM 748 N N . PRO A 1 95 ? 1.438 0.353 2.481 1.00 95.44 95 PRO A N 1
ATOM 749 C CA . PRO A 1 95 ? 1.252 -0.858 3.281 1.00 95.44 95 PRO A CA 1
ATOM 750 C C . PRO A 1 95 ? 2.450 -1.199 4.171 1.00 95.44 95 PRO A C 1
ATOM 752 O O . PRO A 1 95 ? 2.261 -1.527 5.340 1.00 95.44 95 PRO A O 1
ATOM 755 N N . LEU A 1 96 ? 3.679 -1.076 3.654 1.00 96.19 96 LEU A N 1
ATOM 756 C CA . LEU A 1 96 ? 4.893 -1.313 4.436 1.00 96.19 96 LEU A CA 1
ATOM 757 C C . LEU A 1 96 ? 5.023 -0.309 5.590 1.00 96.19 96 LEU A C 1
ATOM 759 O O . LEU A 1 96 ? 5.311 -0.703 6.718 1.00 96.19 96 LEU A O 1
ATOM 763 N N . MET A 1 97 ? 4.768 0.976 5.333 1.00 96.06 97 MET A N 1
ATOM 764 C CA . MET A 1 97 ? 4.779 2.010 6.373 1.00 96.06 97 MET A CA 1
ATOM 765 C C . MET A 1 97 ? 3.729 1.741 7.455 1.00 96.06 97 MET A C 1
ATOM 767 O O . MET A 1 97 ? 4.027 1.883 8.640 1.00 96.06 97 MET A O 1
ATOM 771 N N . LEU A 1 98 ? 2.521 1.323 7.064 1.00 94.12 98 LEU A N 1
ATOM 772 C CA . LEU A 1 98 ? 1.465 0.966 8.008 1.00 94.12 98 LEU A CA 1
ATOM 773 C C . LEU A 1 98 ? 1.858 -0.248 8.855 1.00 94.12 98 LEU A C 1
ATOM 775 O O . LEU A 1 98 ? 1.675 -0.220 10.068 1.00 94.12 98 LEU A O 1
ATOM 779 N N . ALA A 1 99 ? 2.437 -1.284 8.242 1.00 91.56 99 ALA A N 1
ATOM 780 C CA . ALA A 1 99 ? 2.923 -2.453 8.968 1.00 91.56 99 ALA A CA 1
ATOM 781 C C . ALA A 1 99 ? 3.969 -2.058 10.022 1.00 91.56 99 ALA A C 1
ATOM 783 O O . ALA A 1 99 ? 3.835 -2.443 11.179 1.00 91.56 99 ALA A O 1
ATOM 784 N N . ILE A 1 100 ? 4.950 -1.225 9.650 1.00 91.44 100 ILE A N 1
ATOM 785 C CA . ILE A 1 100 ? 5.970 -0.709 10.577 1.00 91.44 100 ILE A CA 1
ATOM 786 C C . ILE A 1 100 ? 5.330 0.094 11.716 1.00 91.44 100 ILE A C 1
ATOM 788 O O . ILE A 1 100 ? 5.711 -0.076 12.872 1.00 91.44 100 ILE A O 1
ATOM 792 N N . TRP A 1 101 ? 4.345 0.942 11.413 1.00 90.25 101 TRP A N 1
ATOM 793 C CA . TRP A 1 101 ? 3.637 1.739 12.417 1.00 90.25 101 TRP A CA 1
ATOM 794 C C . TRP A 1 101 ? 2.866 0.877 13.431 1.00 90.25 101 TRP A C 1
ATOM 796 O O . TRP A 1 101 ? 2.783 1.242 14.601 1.00 90.25 101 TRP A O 1
ATOM 806 N N . LEU A 1 102 ? 2.344 -0.276 13.002 1.00 88.94 102 LEU A N 1
ATOM 807 C CA . LEU A 1 102 ? 1.594 -1.212 13.847 1.00 88.94 102 LEU A CA 1
ATOM 808 C C . LEU A 1 102 ? 2.478 -2.160 14.673 1.00 88.94 102 LEU A C 1
ATOM 810 O O . LEU A 1 102 ? 1.988 -2.732 15.649 1.00 88.94 102 LEU A O 1
ATOM 814 N N . LEU A 1 103 ? 3.765 -2.319 14.331 1.00 86.19 103 LEU A N 1
ATOM 815 C CA . LEU A 1 103 ? 4.688 -3.234 15.021 1.00 86.19 103 LEU A CA 1
ATOM 816 C C . LEU A 1 103 ? 4.730 -3.082 16.552 1.00 86.19 103 LEU A C 1
ATOM 818 O O . LEU A 1 103 ? 4.804 -4.107 17.217 1.00 86.19 103 LEU A O 1
ATOM 822 N N . PRO A 1 104 ? 4.668 -1.878 17.157 1.00 83.88 104 PRO A N 1
ATOM 823 C CA . PRO A 1 104 ? 4.695 -1.754 18.616 1.00 83.88 104 PRO A CA 1
ATOM 824 C C . PRO A 1 104 ? 3.457 -2.337 19.315 1.00 83.88 104 PRO A C 1
ATOM 826 O O . PRO A 1 104 ? 3.540 -2.720 20.478 1.00 83.88 104 PRO A O 1
ATOM 829 N N . GLY A 1 105 ? 2.309 -2.372 18.627 1.00 79.19 105 GLY A N 1
ATOM 830 C CA . GLY A 1 105 ? 1.046 -2.902 19.153 1.00 79.19 105 GLY A CA 1
ATOM 831 C C . GLY A 1 105 ? 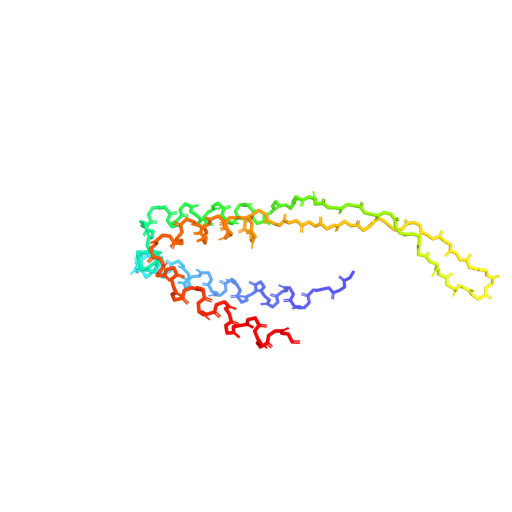0.808 -4.377 18.821 1.00 79.19 105 GLY A C 1
ATOM 832 O O . GLY A 1 105 ? 0.003 -5.033 19.478 1.00 79.19 105 GLY A O 1
ATOM 833 N N . ALA A 1 10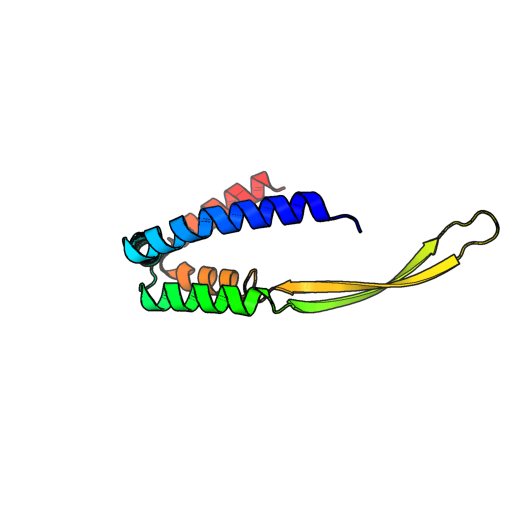6 ? 1.512 -4.908 17.821 1.00 74.94 106 ALA A N 1
ATOM 834 C CA . ALA A 1 106 ? 1.542 -6.327 17.510 1.00 74.94 106 ALA A CA 1
ATOM 835 C C . ALA A 1 106 ? 2.614 -6.981 18.388 1.00 74.94 106 ALA A C 1
ATOM 837 O O . ALA A 1 106 ? 3.779 -6.619 18.278 1.00 74.94 106 ALA A O 1
ATOM 838 N N . GLY A 1 107 ? 2.247 -7.906 19.282 1.00 80.75 107 GLY A N 1
ATOM 839 C CA . GLY A 1 107 ? 3.196 -8.574 20.181 1.00 80.75 107 GLY A CA 1
ATOM 840 C C . GLY A 1 107 ? 4.472 -8.996 19.443 1.00 80.75 107 GLY A C 1
ATOM 841 O O . GLY A 1 107 ? 4.446 -9.917 18.632 1.00 80.75 107 GLY A O 1
ATOM 842 N N . ILE A 1 108 ? 5.585 -8.289 19.687 1.00 75.00 108 ILE A N 1
ATOM 843 C CA . ILE A 1 108 ? 6.808 -8.400 18.868 1.00 75.00 108 ILE A CA 1
ATOM 844 C C . ILE A 1 108 ? 7.323 -9.842 18.854 1.00 75.00 108 ILE A C 1
ATOM 846 O O . ILE A 1 108 ? 7.768 -10.341 17.821 1.00 75.00 108 ILE A O 1
ATOM 850 N N . PHE A 1 109 ? 7.209 -10.530 19.990 1.00 79.00 109 PHE A N 1
ATOM 851 C CA . PHE A 1 109 ? 7.567 -11.937 20.116 1.00 79.00 109 PHE A CA 1
ATOM 852 C C . PHE A 1 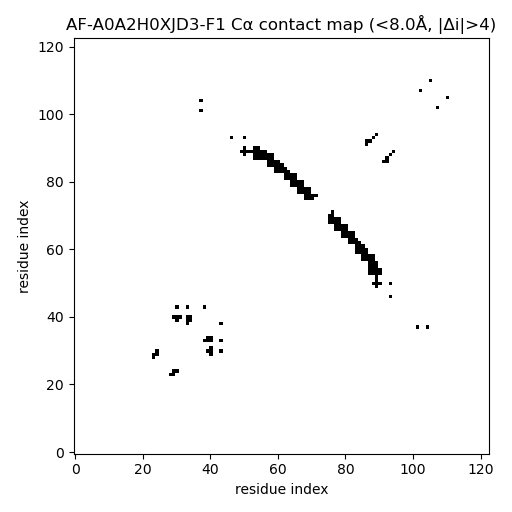109 ? 6.693 -12.832 19.231 1.00 79.00 109 PHE A C 1
ATOM 854 O O . PHE A 1 109 ? 7.244 -13.637 18.484 1.00 79.00 109 PHE A O 1
ATOM 861 N N . ASP A 1 110 ? 5.371 -12.644 19.230 1.00 80.75 110 ASP A N 1
ATOM 862 C CA . ASP A 1 110 ? 4.444 -13.395 18.369 1.00 80.75 110 ASP A CA 1
ATOM 863 C C . ASP A 1 110 ? 4.772 -13.177 16.886 1.00 80.75 110 ASP A C 1
ATOM 865 O O . ASP A 1 110 ? 4.793 -14.124 16.099 1.00 80.75 110 ASP A O 1
ATOM 869 N N . GLY A 1 111 ? 5.105 -11.934 16.517 1.00 79.88 111 GLY A N 1
ATOM 870 C CA . GLY A 1 111 ? 5.546 -11.579 15.170 1.00 79.88 111 GLY A CA 1
ATOM 871 C C . GLY A 1 111 ? 6.825 -12.310 14.755 1.00 79.88 111 GLY A C 1
ATOM 872 O O . GLY A 1 111 ? 6.873 -12.897 13.676 1.00 79.88 111 GLY A O 1
ATOM 873 N N . ILE A 1 112 ? 7.847 -12.330 15.616 1.00 82.19 112 ILE A N 1
ATOM 874 C CA . ILE A 1 112 ? 9.115 -13.030 15.349 1.00 82.19 112 ILE A CA 1
ATOM 875 C C . ILE A 1 112 ? 8.892 -14.544 15.223 1.00 82.19 112 ILE A C 1
ATOM 877 O O . ILE A 1 112 ? 9.410 -15.153 14.285 1.00 82.19 112 ILE A O 1
ATOM 881 N N . TYR A 1 113 ? 8.100 -15.149 16.116 1.00 84.50 113 TYR A N 1
ATOM 882 C CA . TYR A 1 113 ? 7.773 -16.577 16.045 1.00 84.50 113 TYR A CA 1
ATOM 883 C C . TYR A 1 113 ? 7.053 -16.927 14.740 1.00 84.50 113 TYR A C 1
ATOM 885 O O . TYR A 1 113 ? 7.435 -17.884 14.066 1.00 84.50 113 TYR A O 1
ATOM 893 N N . LEU A 1 114 ? 6.054 -16.134 14.347 1.00 84.38 114 LEU A N 1
ATOM 894 C CA . LEU A 1 114 ? 5.302 -16.362 13.117 1.00 84.38 114 LEU A CA 1
ATOM 895 C C . LEU A 1 114 ? 6.186 -16.215 11.871 1.00 84.38 114 LEU A C 1
ATOM 897 O O . LEU A 1 114 ? 6.135 -17.064 10.981 1.00 84.38 114 LEU A O 1
ATOM 901 N N . VAL A 1 115 ? 7.030 -15.178 11.818 1.00 85.75 115 VAL A N 1
ATOM 902 C CA . VAL A 1 115 ? 7.982 -14.972 10.714 1.00 85.75 115 VAL A CA 1
ATOM 903 C C . VAL A 1 115 ? 8.974 -16.131 10.627 1.00 85.75 115 VAL A C 1
ATOM 905 O O . VAL A 1 115 ? 9.236 -16.618 9.527 1.00 85.75 115 VAL A O 1
ATOM 908 N N . GLY A 1 116 ? 9.486 -16.614 11.762 1.00 86.75 116 GLY A N 1
ATOM 909 C CA . GLY A 1 116 ? 10.365 -17.782 11.815 1.00 86.75 116 GLY A CA 1
ATOM 910 C C . GLY A 1 116 ? 9.703 -19.036 11.242 1.00 86.75 116 GLY A C 1
ATOM 911 O O . GLY A 1 116 ? 10.282 -19.690 10.378 1.00 86.75 116 GLY A O 1
ATOM 912 N N . ILE A 1 117 ? 8.463 -19.327 11.649 1.00 89.56 117 ILE A N 1
ATOM 913 C CA . ILE A 1 117 ? 7.686 -20.465 11.134 1.00 89.56 117 ILE A CA 1
ATOM 914 C C . ILE A 1 117 ? 7.469 -20.338 9.622 1.00 89.56 117 ILE A C 1
ATOM 916 O O . ILE A 1 117 ? 7.762 -21.272 8.881 1.00 89.56 117 ILE A O 1
ATOM 920 N N . ILE A 1 118 ? 6.997 -19.180 9.148 1.00 89.88 118 ILE A N 1
ATOM 921 C CA . ILE A 1 118 ? 6.756 -18.942 7.717 1.00 89.88 118 ILE A CA 1
ATOM 922 C C . ILE A 1 118 ? 8.050 -19.101 6.909 1.00 89.88 118 ILE A C 1
ATOM 924 O O . ILE A 1 118 ? 8.027 -19.701 5.840 1.00 89.88 118 ILE A O 1
ATOM 928 N N . SER A 1 119 ? 9.182 -18.619 7.425 1.00 88.56 119 SER A N 1
ATOM 929 C CA . SER A 1 119 ? 10.477 -18.719 6.739 1.00 88.56 119 SER A CA 1
ATOM 930 C C . SER A 1 119 ? 10.921 -20.170 6.539 1.00 88.56 119 SER A C 1
ATOM 932 O O . SER A 1 119 ? 11.483 -20.482 5.496 1.00 88.56 119 SER A O 1
ATOM 934 N N . VAL A 1 120 ? 10.625 -21.066 7.490 1.00 89.88 120 VAL A N 1
ATOM 935 C CA . VAL A 1 1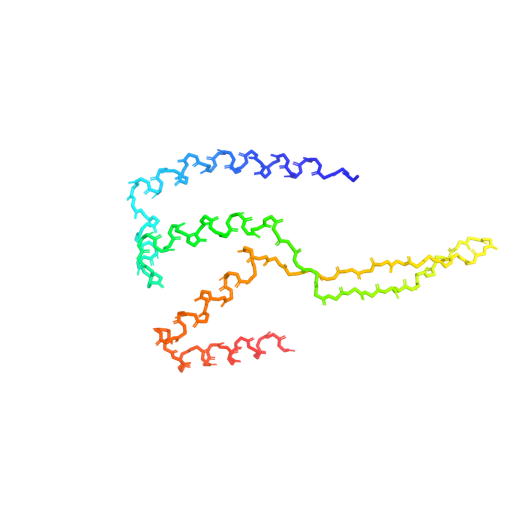20 ? 10.894 -22.510 7.353 1.00 89.88 120 VAL A CA 1
ATOM 936 C C . VAL A 1 120 ? 10.035 -23.147 6.257 1.00 89.88 120 VAL A C 1
ATOM 938 O O . VAL A 1 120 ? 10.505 -24.047 5.576 1.00 89.88 120 VAL A O 1
ATOM 941 N N . PHE A 1 121 ? 8.796 -22.687 6.062 1.00 87.62 121 PHE A N 1
ATOM 942 C CA . PHE A 1 121 ? 7.920 -23.192 4.996 1.00 87.62 121 PHE A CA 1
ATOM 943 C C . PHE A 1 121 ? 8.235 -22.624 3.605 1.00 87.62 121 PHE A C 1
ATOM 945 O O . PHE A 1 121 ? 7.809 -23.203 2.608 1.00 87.62 121 PHE A O 1
ATOM 952 N N . LEU A 1 122 ? 8.911 -21.474 3.534 1.00 81.81 122 LEU A N 1
ATOM 953 C CA . LEU A 1 122 ? 9.288 -20.818 2.277 1.00 81.81 122 LEU A CA 1
ATOM 954 C C . LEU A 1 122 ? 10.692 -21.202 1.775 1.00 81.81 122 LEU A C 1
ATOM 956 O O . LEU A 1 122 ? 11.019 -20.856 0.638 1.00 81.81 122 LEU A O 1
ATOM 960 N N . ALA A 1 123 ? 11.507 -21.856 2.607 1.00 65.31 123 ALA A N 1
ATOM 961 C CA . ALA A 1 123 ? 12.827 -22.388 2.258 1.00 65.31 123 ALA A CA 1
ATOM 962 C C . ALA A 1 123 ? 12.722 -23.801 1.665 1.00 65.31 123 ALA A C 1
ATOM 964 O O . ALA A 1 123 ? 13.504 -24.089 0.730 1.00 65.31 123 ALA A O 1
#

Foldseek 3Di:
DPPPPVVVVVVVVVVVCPVVVVVCVVVCVQQVVCVVLVHHSVVSVVLVVCLVVQQVDKAWDDKDFDFDWDDDPPDIDTDTDIDTDIDGCSPHVSVVVSVVVCCVVPPVVVVVVVVVVVVVVVD

Radius of gyration: 21.75 Å; Cα contacts (8 Å, |Δi|>4): 100; chains: 1; bounding box: 45×32×62 Å

Mean predicted aligned error: 8.69 Å

Secondary structure (DSSP, 8-state):
---HHHHHHHHHHHHHHHHHHHHHHHTTHHHHHHHHTT--HHHHHHHHHHHHHHHT-EEEEEEEEEEEEEE-SSSEEEEEEEEEEEEEIIIIIHHHHHHHHHTTTS-HHHHHHHHHHHHHHH-

Sequence (123 aa):
MFFFPISILIFVILFLLAPILFFLLQAGIVSVAFTKLGLTPYTGFAFFILSLIGSGINIPIKSEETPRIYHDFFAPRVITERKCIYINVGGAILPLMLAIWLLPGAGIFDGIYLVGIISVFLA

Solvent-accessible surface area (backbone atoms only — not comparable to full-atom values): 7050 Å² total; per-residue (Å²): 131,94,58,60,72,62,54,50,51,52,48,53,52,50,61,66,43,46,64,54,52,54,48,38,50,74,71,40,52,51,40,51,52,23,44,74,72,74,30,55,46,67,59,38,52,51,50,49,54,50,26,60,61,25,50,78,39,69,47,7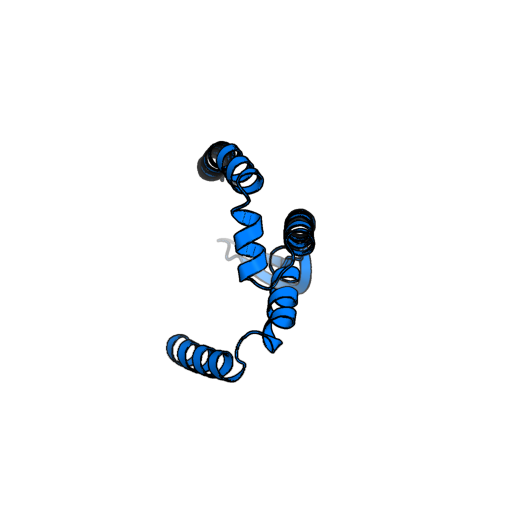7,78,47,76,49,77,46,76,42,77,43,84,50,98,88,55,75,45,77,45,77,42,79,46,72,46,66,46,35,38,18,76,43,50,50,54,50,53,50,52,61,70,44,43,87,79,43,60,61,66,61,52,52,53,51,50,53,54,51,51,65,75,74,106

Nearest PDB structures (foldseek):
  8ieq-assembly1_D  TM=3.183E-01  e=4.228E+00  Homo sapiens
  8ieb-assembly1_B  TM=2.999E-01  e=7.045E+00  Homo sapiens
  8ieq-assembly1_C  TM=3.108E-01  e=8.531E+00  Homo sapiens
  8ied-assembly1_A  TM=2.417E-01  e=6.201E+00  Homo sapiens

pLDDT: mean 88.47, std 8.63, range [48.88, 98.44]